Protein AF-A0A967Y5M0-F1 (afdb_monomer_lite)

Radius of gyration: 16.17 Å; chains: 1; bounding box: 33×37×40 Å

Structure (mmCIF, N/CA/C/O backbone):
data_AF-A0A967Y5M0-F1
#
_entry.id   AF-A0A967Y5M0-F1
#
loop_
_atom_site.group_PDB
_atom_site.id
_atom_site.type_symbol
_atom_site.label_atom_id
_atom_site.label_alt_id
_atom_site.label_comp_id
_atom_site.label_asym_id
_atom_site.label_entity_id
_atom_site.label_seq_id
_atom_site.pdbx_PDB_ins_code
_atom_site.Cartn_x
_atom_site.Cartn_y
_atom_site.Cartn_z
_atom_site.occupancy
_atom_site.B_iso_or_equiv
_atom_site.auth_seq_id
_atom_site.auth_comp_id
_atom_site.auth_asym_id
_atom_site.auth_atom_id
_atom_site.pdbx_PDB_model_num
ATOM 1 N N . MET A 1 1 ? -18.076 26.891 -6.816 1.00 50.88 1 MET A N 1
ATOM 2 C CA . MET A 1 1 ? -17.791 25.445 -6.672 1.00 50.88 1 MET A CA 1
ATOM 3 C C . MET A 1 1 ? -18.527 24.926 -5.444 1.00 50.88 1 MET A C 1
ATOM 5 O O . MET A 1 1 ? -18.283 25.435 -4.358 1.00 50.88 1 MET A O 1
ATOM 9 N N . ALA A 1 2 ? -19.485 24.010 -5.601 1.00 59.47 2 ALA A N 1
ATOM 10 C CA 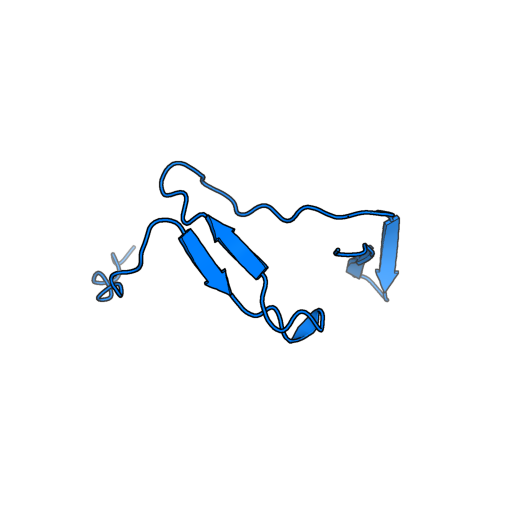. ALA A 1 2 ? -20.302 23.533 -4.483 1.00 59.47 2 ALA A CA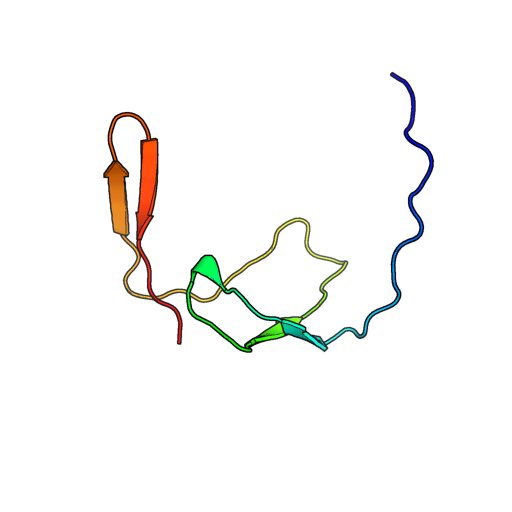 1
ATOM 11 C C . ALA A 1 2 ? -19.490 22.586 -3.583 1.00 59.47 2 ALA A C 1
ATOM 13 O O . ALA A 1 2 ? -18.943 21.586 -4.048 1.00 59.47 2 ALA A O 1
ATOM 14 N N . ARG A 1 3 ? -19.398 22.904 -2.287 1.00 67.94 3 ARG A N 1
ATOM 15 C CA . ARG A 1 3 ? -18.714 22.065 -1.297 1.00 67.94 3 ARG A CA 1
ATOM 16 C C . ARG A 1 3 ? -19.602 20.860 -0.995 1.00 67.94 3 ARG A C 1
ATOM 18 O O . ARG A 1 3 ? -20.682 21.009 -0.432 1.00 67.94 3 ARG A O 1
ATOM 25 N N . ARG A 1 4 ? -19.164 19.669 -1.399 1.00 76.31 4 ARG A N 1
ATOM 26 C CA . ARG A 1 4 ? -19.875 18.413 -1.139 1.00 76.31 4 ARG A CA 1
ATOM 27 C C . ARG A 1 4 ? -20.050 18.219 0.370 1.00 76.31 4 ARG A C 1
ATOM 29 O O . ARG A 1 4 ? -19.084 18.367 1.118 1.00 76.31 4 ARG A O 1
ATOM 36 N N . ALA A 1 5 ? -21.268 17.894 0.803 1.00 76.69 5 ALA A N 1
ATOM 37 C CA . ALA A 1 5 ? -21.548 17.581 2.201 1.00 76.69 5 ALA A CA 1
ATOM 38 C C . ALA A 1 5 ? -20.629 16.439 2.688 1.00 76.69 5 ALA A C 1
ATOM 40 O O . ALA A 1 5 ? -20.362 15.505 1.919 1.00 76.69 5 ALA A O 1
ATOM 41 N N . PRO A 1 6 ? -20.111 16.506 3.928 1.00 73.31 6 PRO A N 1
ATOM 42 C CA . PRO A 1 6 ? -19.199 15.494 4.439 1.00 73.31 6 PRO A CA 1
ATOM 43 C C . PRO A 1 6 ? -19.917 14.145 4.503 1.00 73.31 6 PRO A C 1
ATOM 45 O O . PRO A 1 6 ? -20.949 14.002 5.155 1.00 73.31 6 PRO A O 1
ATOM 48 N N . ARG A 1 7 ? -19.371 13.139 3.812 1.00 81.75 7 ARG A N 1
ATOM 49 C CA . ARG A 1 7 ? -19.827 11.760 3.993 1.00 81.75 7 ARG A CA 1
ATOM 50 C C . ARG A 1 7 ? -19.415 11.283 5.379 1.00 81.75 7 ARG A C 1
ATOM 52 O O . ARG A 1 7 ? -18.281 11.522 5.796 1.00 81.75 7 ARG A O 1
ATOM 59 N N . ARG A 1 8 ? -20.326 10.581 6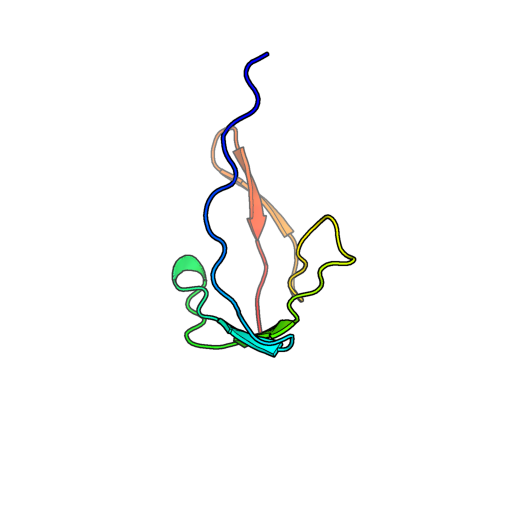.057 1.00 86.62 8 ARG A N 1
ATOM 60 C CA . ARG A 1 8 ? -20.014 9.837 7.279 1.00 86.62 8 ARG A CA 1
ATOM 61 C C . ARG A 1 8 ? -18.851 8.893 6.964 1.00 86.62 8 ARG A C 1
ATOM 63 O O . ARG A 1 8 ? -18.956 8.083 6.048 1.00 86.62 8 ARG A O 1
ATOM 70 N N . ARG A 1 9 ? -17.732 9.067 7.665 1.00 84.88 9 ARG A N 1
ATOM 71 C CA . ARG A 1 9 ? -16.580 8.164 7.587 1.00 84.88 9 ARG A CA 1
ATOM 72 C C . ARG A 1 9 ? -16.801 7.052 8.597 1.00 84.88 9 ARG A C 1
ATOM 74 O O . ARG A 1 9 ? -17.280 7.322 9.698 1.00 84.88 9 ARG A O 1
ATOM 81 N N . GLU A 1 10 ? -16.481 5.827 8.216 1.00 90.69 10 GLU A N 1
ATOM 82 C CA . GLU A 1 10 ? -16.419 4.746 9.190 1.00 90.69 10 GLU A CA 1
ATOM 83 C C . GLU A 1 10 ? -15.205 4.944 10.097 1.00 90.69 10 GLU A C 1
ATOM 85 O O . GLU A 1 10 ? -14.179 5.485 9.676 1.00 90.69 10 GLU A O 1
ATOM 90 N N . VAL A 1 11 ? -15.359 4.567 11.365 1.00 94.12 11 VAL A N 1
ATOM 91 C CA . VAL A 1 11 ? -14.265 4.583 12.335 1.00 94.12 11 VAL A CA 1
ATOM 92 C C . VAL A 1 11 ? -13.526 3.261 12.200 1.00 94.12 11 VAL A C 1
ATOM 94 O O . VAL A 1 11 ? -14.140 2.206 12.320 1.00 94.12 11 VAL A O 1
ATOM 97 N N . ILE A 1 12 ? -12.220 3.338 11.963 1.00 95.31 12 ILE A N 1
ATOM 98 C CA . ILE A 1 12 ? -11.311 2.192 11.880 1.00 95.31 12 ILE A CA 1
ATOM 99 C C . ILE A 1 12 ? -10.114 2.426 12.803 1.00 95.31 12 ILE A C 1
ATOM 101 O O . ILE A 1 12 ? -9.831 3.564 13.196 1.00 95.31 12 ILE A O 1
ATOM 105 N N . GLY A 1 13 ? -9.418 1.355 13.164 1.00 96.31 13 GLY A N 1
ATOM 106 C CA . GLY A 1 13 ? -8.177 1.410 13.916 1.00 96.31 13 GLY A CA 1
ATOM 107 C C . GLY A 1 13 ? -7.018 1.973 13.093 1.00 96.31 13 GLY A C 1
ATOM 108 O O . GLY A 1 13 ? -7.053 2.083 11.871 1.00 96.31 13 GLY A O 1
ATOM 109 N N . TRP A 1 14 ? -5.932 2.318 13.783 1.00 96.62 14 TRP A N 1
ATOM 110 C CA . TRP A 1 14 ? -4.703 2.811 13.150 1.00 96.62 14 TRP A CA 1
ATOM 111 C C . TRP A 1 14 ? -3.938 1.718 12.383 1.00 96.62 14 TRP A C 1
ATOM 113 O O . TRP A 1 14 ? -3.027 2.018 11.608 1.00 96.62 14 TRP A O 1
ATOM 123 N N . ARG A 1 15 ? -4.294 0.447 12.606 1.00 97.75 15 ARG A N 1
ATOM 124 C CA . ARG A 1 15 ? -3.728 -0.721 11.938 1.00 97.75 15 ARG A CA 1
ATOM 125 C C . ARG A 1 15 ? -4.820 -1.754 11.702 1.00 97.75 15 ARG A C 1
ATOM 127 O O . ARG A 1 15 ? -5.413 -2.232 12.662 1.00 97.75 15 ARG A O 1
ATOM 134 N N . GLU A 1 16 ? -5.012 -2.117 10.444 1.00 97.62 16 GLU A N 1
ATOM 135 C CA . GLU A 1 16 ? -6.114 -2.962 9.985 1.00 97.62 16 GLU A CA 1
ATOM 136 C C . GLU A 1 16 ? -5.617 -4.054 9.037 1.00 97.62 16 GLU A C 1
ATOM 138 O O . GLU A 1 16 ? -4.533 -3.948 8.457 1.00 97.62 16 GLU A O 1
ATOM 143 N N . TRP A 1 17 ? -6.419 -5.103 8.871 1.00 97.38 17 TRP A N 1
ATOM 144 C CA . TRP A 1 17 ? -6.235 -6.072 7.793 1.00 97.38 17 TRP A CA 1
ATOM 145 C C . TRP A 1 17 ? -6.977 -5.599 6.545 1.00 97.38 17 TRP A C 1
ATOM 147 O O . TRP A 1 17 ? -8.151 -5.245 6.616 1.00 97.38 17 TRP A O 1
ATOM 157 N N . VAL A 1 18 ? -6.298 -5.606 5.400 1.00 95.75 18 VAL A N 1
ATOM 158 C CA . VAL A 1 18 ? -6.860 -5.185 4.110 1.00 95.75 18 VAL A CA 1
ATOM 159 C C . VAL A 1 18 ? -6.619 -6.277 3.074 1.00 95.75 18 VAL A C 1
ATOM 161 O O . VAL A 1 18 ? -5.553 -6.885 3.060 1.00 95.75 18 VAL A O 1
ATOM 164 N N . ALA A 1 19 ? -7.594 -6.515 2.201 1.00 96.94 19 ALA A N 1
ATOM 165 C CA . ALA A 1 19 ? -7.432 -7.363 1.024 1.00 96.94 19 ALA A CA 1
ATOM 166 C C . ALA A 1 19 ? -7.120 -6.499 -0.207 1.00 96.94 19 ALA A C 1
ATOM 168 O O . ALA A 1 19 ? -7.724 -5.441 -0.390 1.00 96.94 19 ALA A O 1
ATOM 169 N N . LEU A 1 20 ? -6.218 -6.968 -1.068 1.00 95.38 20 LEU A N 1
ATOM 170 C CA . LEU A 1 20 ? -5.950 -6.403 -2.391 1.00 95.38 20 LEU A CA 1
ATOM 171 C C . LEU A 1 20 ? -6.275 -7.482 -3.444 1.00 95.38 20 LEU A C 1
ATOM 173 O O . LEU A 1 20 ? -5.368 -8.166 -3.924 1.00 95.38 20 LEU A O 1
ATOM 177 N N . PRO A 1 21 ? -7.566 -7.696 -3.764 1.00 96.25 21 PRO A N 1
ATOM 178 C CA . PRO A 1 21 ? -8.016 -8.841 -4.558 1.00 96.25 21 PRO A CA 1
ATOM 179 C C . PRO A 1 21 ? -7.456 -8.837 -5.983 1.00 96.25 21 PRO A C 1
ATOM 181 O O . PRO A 1 21 ? -7.039 -9.885 -6.466 1.00 96.25 21 PRO A O 1
ATOM 184 N N . ASP A 1 22 ? -7.343 -7.665 -6.609 1.00 94.31 22 ASP A N 1
ATOM 185 C CA . ASP A 1 22 ? -6.786 -7.525 -7.964 1.00 94.31 22 ASP A CA 1
ATOM 186 C C . ASP A 1 22 ? -5.292 -7.881 -8.030 1.00 94.31 22 ASP A C 1
ATOM 188 O O . ASP A 1 22 ? -4.766 -8.204 -9.092 1.00 94.31 22 ASP A O 1
ATOM 192 N N . PHE A 1 23 ? -4.616 -7.861 -6.879 1.00 91.94 23 PHE A N 1
ATOM 193 C CA . PHE A 1 23 ? -3.227 -8.283 -6.722 1.00 91.94 23 PHE A CA 1
ATOM 194 C C . PHE A 1 23 ? -3.096 -9.697 -6.134 1.00 91.94 23 PHE A C 1
ATOM 196 O O . PHE A 1 23 ? -1.985 -10.140 -5.854 1.00 91.94 23 PHE A O 1
ATOM 203 N N . GLY A 1 24 ? -4.206 -10.408 -5.906 1.00 93.31 24 GLY A N 1
ATOM 204 C CA . GLY A 1 24 ? -4.198 -11.743 -5.305 1.00 93.31 24 GLY A CA 1
ATOM 205 C C . GLY A 1 24 ? -3.755 -11.778 -3.838 1.00 93.31 24 GLY A C 1
ATOM 206 O O . GLY A 1 24 ? -3.380 -12.841 -3.350 1.00 93.31 24 GLY A O 1
ATOM 207 N N . VAL A 1 25 ? -3.791 -10.647 -3.120 1.00 94.69 25 VAL A N 1
ATOM 208 C CA . VAL A 1 25 ? -3.386 -10.565 -1.705 1.00 94.69 25 VAL A CA 1
ATOM 209 C C . VAL A 1 25 ? -4.635 -10.619 -0.817 1.00 94.69 25 VAL A C 1
ATOM 211 O O . VAL A 1 25 ? -5.355 -9.622 -0.719 1.00 94.69 25 VAL A O 1
ATOM 214 N N . PRO A 1 26 ? -4.927 -11.747 -0.142 1.00 96.00 26 PRO A N 1
ATOM 215 C CA . PRO A 1 26 ? -6.156 -11.890 0.640 1.00 96.00 26 PRO A CA 1
ATOM 216 C C . PRO A 1 26 ? -6.134 -11.083 1.944 1.00 96.00 26 PRO A C 1
ATOM 218 O O . PRO A 1 26 ? -7.188 -10.680 2.427 1.00 96.00 26 PRO A O 1
ATOM 221 N N . ALA A 1 27 ? -4.951 -10.850 2.521 1.00 96.38 27 ALA A N 1
ATOM 222 C CA . ALA A 1 27 ? -4.795 -10.082 3.749 1.00 96.38 27 ALA A CA 1
ATOM 223 C C . ALA A 1 27 ? -3.377 -9.508 3.882 1.00 96.38 27 ALA A C 1
ATOM 225 O O . ALA A 1 27 ? -2.396 -10.247 3.866 1.00 96.38 27 ALA A O 1
ATOM 226 N N . ILE A 1 28 ? -3.278 -8.197 4.099 1.00 95.50 28 ILE A N 1
ATOM 227 C CA . ILE A 1 28 ? -2.054 -7.489 4.484 1.00 95.50 28 ILE A CA 1
ATOM 228 C C . ILE A 1 28 ? -2.353 -6.559 5.662 1.00 95.50 28 ILE A C 1
ATOM 230 O O . ILE A 1 28 ? -3.428 -5.962 5.738 1.00 95.50 28 ILE A O 1
ATOM 234 N N . LYS A 1 29 ? -1.411 -6.431 6.604 1.00 96.38 29 LYS A N 1
ATOM 235 C CA . LYS A 1 29 ? -1.519 -5.426 7.671 1.00 96.38 29 LYS A CA 1
ATOM 236 C C . LYS A 1 29 ? -1.207 -4.053 7.087 1.00 96.38 29 LYS A C 1
ATOM 238 O O . LYS A 1 29 ? -0.070 -3.797 6.699 1.00 96.38 29 LYS A O 1
ATOM 243 N N . ALA A 1 30 ? -2.188 -3.162 7.089 1.00 97.12 30 ALA A N 1
ATOM 244 C CA . ALA A 1 30 ? -2.044 -1.788 6.632 1.00 97.12 30 ALA A CA 1
ATOM 245 C C . ALA A 1 30 ? -2.101 -0.813 7.811 1.00 97.12 30 ALA A C 1
ATOM 247 O O . ALA A 1 30 ? -2.855 -1.006 8.766 1.00 97.12 30 ALA A O 1
ATOM 248 N N . LYS A 1 31 ? -1.311 0.259 7.733 1.00 97.88 31 LYS A N 1
ATOM 249 C CA . LYS A 1 31 ? -1.387 1.390 8.661 1.00 97.88 31 LYS A CA 1
ATOM 250 C C . LYS A 1 31 ? -2.319 2.452 8.082 1.00 97.88 31 LYS A C 1
ATOM 252 O O . LYS A 1 31 ? -2.143 2.862 6.936 1.00 97.88 31 LYS A O 1
ATOM 257 N N . VAL A 1 32 ? -3.257 2.937 8.888 1.00 96.50 32 VAL A N 1
ATOM 258 C CA . VAL A 1 32 ? -4.117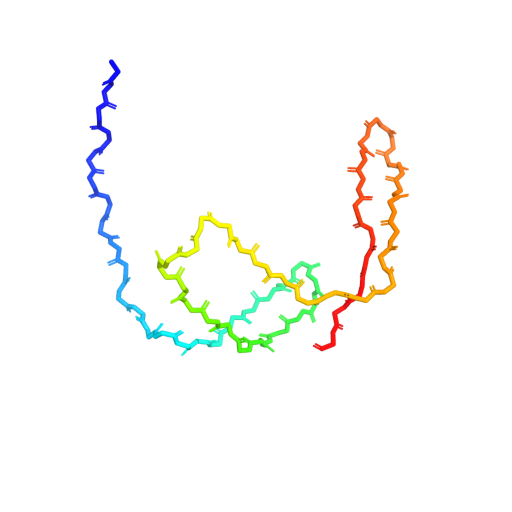 4.074 8.543 1.00 96.50 32 VAL A CA 1
ATOM 259 C C . VAL A 1 32 ? -3.412 5.347 9.002 1.00 96.50 32 VAL A C 1
ATOM 261 O O . VAL A 1 32 ? -3.525 5.763 10.153 1.00 96.50 32 VAL A O 1
ATOM 264 N N . ASP A 1 33 ? -2.617 5.931 8.108 1.00 96.12 33 ASP A N 1
ATOM 265 C CA . ASP A 1 33 ? -1.781 7.094 8.408 1.00 96.12 33 ASP A CA 1
ATOM 266 C C . ASP A 1 33 ? -2.453 8.394 7.963 1.00 96.12 33 ASP A C 1
ATOM 268 O O . ASP A 1 33 ? -2.328 8.820 6.816 1.00 96.12 33 A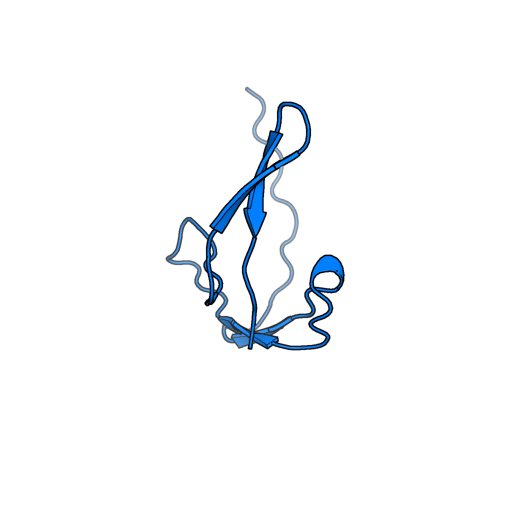SP A O 1
ATOM 272 N N . THR A 1 34 ? -3.175 9.050 8.873 1.00 94.25 34 THR A N 1
ATOM 273 C CA . THR A 1 34 ? -3.843 10.325 8.567 1.00 94.25 34 THR A CA 1
ATOM 274 C C . THR A 1 34 ? -2.868 11.478 8.315 1.00 94.25 34 THR A C 1
ATOM 276 O O . THR A 1 34 ? -3.304 12.536 7.865 1.00 94.25 34 THR A O 1
ATOM 279 N N . GLY A 1 35 ? -1.573 11.303 8.613 1.00 96.56 35 GLY A N 1
ATOM 280 C CA . GLY A 1 35 ? -0.526 12.274 8.298 1.00 96.56 35 GLY A CA 1
ATOM 281 C C . GLY A 1 35 ? -0.010 12.178 6.857 1.00 96.56 35 GLY A C 1
ATOM 282 O O . GLY A 1 35 ? 0.649 13.105 6.386 1.00 96.56 35 GLY A O 1
ATOM 283 N N . ALA A 1 36 ? -0.315 11.093 6.138 1.00 96.81 36 ALA A N 1
ATOM 284 C CA . ALA A 1 36 ? 0.152 10.871 4.774 1.00 96.81 36 ALA A CA 1
ATOM 285 C C . ALA A 1 36 ? -0.865 11.361 3.731 1.00 96.81 36 ALA A C 1
ATOM 287 O O . ALA A 1 36 ? -2.055 11.052 3.785 1.00 96.81 36 ALA A O 1
ATOM 288 N N . ARG A 1 37 ? -0.384 12.100 2.722 1.00 97.12 37 ARG A N 1
ATOM 289 C CA . ARG A 1 37 ? -1.206 12.507 1.567 1.00 97.12 37 ARG A CA 1
ATOM 290 C C . ARG A 1 37 ? -1.456 11.351 0.592 1.00 97.12 37 ARG A C 1
ATOM 292 O O . ARG A 1 37 ? -2.467 11.351 -0.105 1.00 97.12 37 ARG A O 1
ATOM 299 N N . THR A 1 38 ? -0.522 10.410 0.511 1.00 97.19 38 THR A N 1
ATOM 300 C CA . THR A 1 38 ? -0.526 9.291 -0.436 1.00 97.19 38 THR A CA 1
ATOM 301 C C . THR A 1 38 ? -0.391 7.970 0.302 1.00 97.19 38 THR A C 1
ATOM 303 O O . THR A 1 38 ? 0.213 7.902 1.371 1.00 97.19 38 THR A O 1
ATOM 306 N N . SER A 1 39 ? -0.916 6.907 -0.298 1.00 95.62 39 SER A N 1
ATOM 307 C CA . SER A 1 39 ? -0.650 5.539 0.141 1.00 95.62 39 SER A CA 1
ATOM 308 C C . SER A 1 39 ? 0.703 5.058 -0.382 1.00 95.62 39 SER A C 1
ATOM 310 O O . SER A 1 39 ? 1.227 5.587 -1.363 1.00 95.62 39 SER A O 1
ATOM 312 N N . SER A 1 40 ? 1.257 4.036 0.260 1.00 95.62 40 SER A N 1
ATOM 313 C CA . SER A 1 40 ? 2.451 3.335 -0.199 1.00 95.62 40 SER A CA 1
ATOM 314 C C . SER A 1 40 ? 2.260 1.832 -0.043 1.00 95.62 40 SER A C 1
ATOM 316 O O . SER A 1 40 ? 1.564 1.367 0.861 1.00 95.62 40 SER A O 1
ATOM 318 N N . LEU A 1 41 ? 2.877 1.081 -0.947 1.00 94.50 41 LEU A N 1
ATOM 319 C CA . LEU A 1 41 ? 2.929 -0.370 -0.919 1.00 94.50 41 LEU A CA 1
ATOM 320 C C . LEU A 1 41 ? 4.386 -0.767 -1.110 1.00 94.50 41 LEU A C 1
ATOM 322 O O . LEU A 1 41 ? 5.056 -0.255 -2.007 1.00 94.50 41 LEU A O 1
ATOM 326 N N . HIS A 1 42 ? 4.886 -1.636 -0.238 1.00 93.94 42 HIS A N 1
ATOM 327 C CA . HIS A 1 42 ? 6.210 -2.196 -0.437 1.00 93.94 42 HIS A CA 1
ATOM 328 C C . HIS A 1 42 ? 6.157 -3.170 -1.613 1.00 93.94 42 HIS A C 1
ATOM 330 O O . HIS A 1 42 ? 5.317 -4.066 -1.634 1.00 93.94 42 HIS A O 1
ATOM 336 N N . ALA A 1 43 ? 7.022 -2.949 -2.596 1.00 94.81 43 ALA A N 1
ATOM 337 C CA . ALA A 1 43 ? 6.998 -3.654 -3.860 1.00 94.81 43 ALA A CA 1
ATOM 338 C C . ALA A 1 43 ? 8.420 -4.023 -4.289 1.00 94.81 43 ALA A C 1
ATOM 340 O O . ALA A 1 43 ? 9.368 -3.266 -4.059 1.00 94.81 43 ALA A O 1
ATOM 341 N N . PHE A 1 44 ? 8.553 -5.176 -4.936 1.00 95.25 44 PHE A N 1
ATOM 342 C CA . PHE A 1 44 ? 9.817 -5.720 -5.425 1.00 95.25 44 PHE A CA 1
ATOM 343 C C . PHE A 1 44 ? 9.792 -5.872 -6.945 1.00 95.25 44 PHE A C 1
ATOM 345 O O . PHE A 1 44 ? 8.724 -5.880 -7.554 1.00 95.25 44 PHE A O 1
ATOM 352 N N . ARG A 1 45 ? 10.980 -6.018 -7.551 1.00 95.56 45 ARG A N 1
ATOM 353 C CA . ARG A 1 45 ? 11.154 -6.250 -8.999 1.00 95.56 45 ARG A CA 1
ATOM 354 C C . ARG A 1 45 ? 10.350 -5.267 -9.868 1.00 95.56 45 ARG A C 1
ATOM 356 O O . ARG A 1 45 ? 9.663 -5.670 -10.797 1.00 95.56 45 ARG A O 1
ATOM 363 N N . LEU A 1 46 ? 10.436 -3.977 -9.535 1.00 95.81 46 LEU A N 1
ATOM 364 C CA . LEU A 1 46 ? 9.708 -2.913 -10.223 1.00 95.81 46 LEU A CA 1
ATOM 365 C C . LEU A 1 46 ? 10.234 -2.722 -11.656 1.00 95.81 46 LEU A C 1
ATOM 367 O O . LEU A 1 46 ? 11.416 -2.433 -11.846 1.00 95.81 46 LEU A O 1
ATOM 371 N N . SER A 1 47 ? 9.346 -2.820 -12.642 1.00 97.12 47 SER A N 1
ATOM 372 C CA . SER A 1 47 ? 9.576 -2.392 -14.024 1.00 97.12 47 SER A CA 1
ATOM 373 C C . SER A 1 47 ? 8.428 -1.510 -14.505 1.00 97.12 47 SER A C 1
ATOM 375 O O . SER A 1 47 ? 7.337 -1.502 -13.928 1.00 97.12 47 SER A O 1
ATOM 377 N N . VAL A 1 48 ? 8.684 -0.748 -15.562 1.00 97.44 48 VAL A N 1
ATOM 378 C CA . VAL A 1 48 ? 7.668 0.037 -16.257 1.00 97.44 48 VAL A CA 1
ATOM 379 C C . VAL A 1 48 ? 7.512 -0.533 -17.654 1.00 97.44 48 VAL A C 1
ATOM 381 O O . VAL A 1 48 ? 8.490 -0.672 -18.388 1.00 97.44 48 VAL A O 1
ATOM 384 N N . ASP A 1 49 ? 6.273 -0.832 -18.012 1.00 96.56 49 ASP A N 1
ATOM 385 C CA . ASP A 1 49 ? 5.902 -1.458 -19.268 1.00 96.56 49 ASP A CA 1
ATOM 386 C C . ASP A 1 49 ? 4.870 -0.594 -19.999 1.00 96.56 49 ASP A C 1
ATOM 388 O O . ASP A 1 49 ? 4.134 0.185 -19.392 1.00 96.56 49 ASP A O 1
ATOM 392 N N . ARG A 1 50 ? 4.777 -0.765 -21.320 1.00 97.31 50 ARG A N 1
ATOM 393 C CA . ARG A 1 50 ? 3.710 -0.180 -22.136 1.00 97.31 50 ARG A CA 1
ATOM 394 C C . ARG A 1 50 ? 2.698 -1.244 -22.531 1.00 97.31 50 ARG A C 1
ATOM 396 O O . ARG A 1 50 ? 3.061 -2.254 -23.132 1.00 97.31 50 ARG A O 1
ATOM 403 N N . VAL A 1 51 ? 1.426 -0.994 -22.237 1.00 95.38 51 VAL A N 1
ATOM 404 C CA . VAL A 1 51 ? 0.295 -1.801 -22.709 1.00 95.38 51 VAL A CA 1
ATOM 405 C C . VAL A 1 51 ? -0.595 -0.896 -23.557 1.00 95.38 51 VAL A C 1
ATOM 407 O O . VAL A 1 51 ? -1.358 -0.084 -23.036 1.00 95.38 51 VAL A O 1
ATOM 410 N N . GLY A 1 52 ? -0.442 -0.998 -24.881 1.00 95.12 52 GLY A N 1
ATOM 411 C CA . GLY A 1 52 ? -0.995 -0.019 -25.821 1.00 95.12 52 GLY A CA 1
ATOM 412 C C . GLY A 1 52 ? -0.375 1.362 -25.595 1.00 95.12 52 GLY A C 1
ATOM 413 O O . GLY A 1 52 ? 0.846 1.491 -25.506 1.00 95.12 52 GLY A O 1
ATOM 414 N N . ASP A 1 53 ? -1.222 2.378 -25.440 1.00 95.88 53 ASP A N 1
ATOM 415 C CA . ASP A 1 53 ? -0.797 3.752 -25.141 1.00 95.88 53 ASP A CA 1
ATOM 416 C C . ASP A 1 53 ? -0.618 4.029 -23.637 1.00 95.88 53 ASP A C 1
ATOM 418 O O . ASP A 1 53 ? -0.265 5.145 -23.251 1.00 95.88 53 ASP A O 1
ATOM 422 N N . MET A 1 54 ? -0.848 3.033 -22.772 1.00 96.19 54 MET A N 1
ATOM 423 C CA . MET A 1 54 ? -0.757 3.184 -21.321 1.00 96.19 54 MET A CA 1
ATOM 424 C C . MET A 1 54 ? 0.596 2.721 -20.785 1.00 96.19 54 MET A C 1
ATOM 426 O O . MET A 1 54 ? 1.060 1.624 -21.095 1.00 96.19 54 MET A O 1
ATOM 430 N N . GLU A 1 55 ? 1.194 3.539 -19.924 1.00 97.38 55 GLU A N 1
ATOM 431 C CA . GLU A 1 55 ? 2.345 3.154 -19.114 1.00 97.38 55 GLU A CA 1
ATOM 432 C C . GLU A 1 55 ? 1.862 2.513 -17.806 1.00 97.38 55 GLU A C 1
ATOM 434 O O . GLU A 1 55 ? 1.037 3.089 -17.093 1.00 97.38 55 GLU A O 1
ATOM 439 N N . ILE A 1 56 ? 2.348 1.308 -17.508 1.00 96.50 56 ILE A N 1
ATOM 440 C CA . ILE A 1 56 ? 1.984 0.547 -16.311 1.00 96.50 56 ILE A CA 1
ATOM 441 C C . ILE A 1 56 ? 3.233 0.154 -15.525 1.00 96.50 56 ILE A C 1
ATOM 443 O O . ILE A 1 56 ? 4.273 -0.155 -16.100 1.00 96.50 56 ILE A O 1
ATOM 447 N N . ALA A 1 57 ? 3.118 0.105 -14.200 1.00 95.69 57 ALA A N 1
ATOM 448 C CA . ALA A 1 57 ? 4.144 -0.484 -13.349 1.00 95.69 57 ALA A CA 1
ATOM 449 C C . ALA A 1 57 ? 3.869 -1.982 -13.170 1.00 95.69 57 ALA A C 1
ATOM 451 O O . ALA A 1 57 ? 2.766 -2.363 -12.767 1.00 95.69 57 ALA A O 1
ATOM 452 N N . ARG A 1 58 ? 4.871 -2.827 -13.416 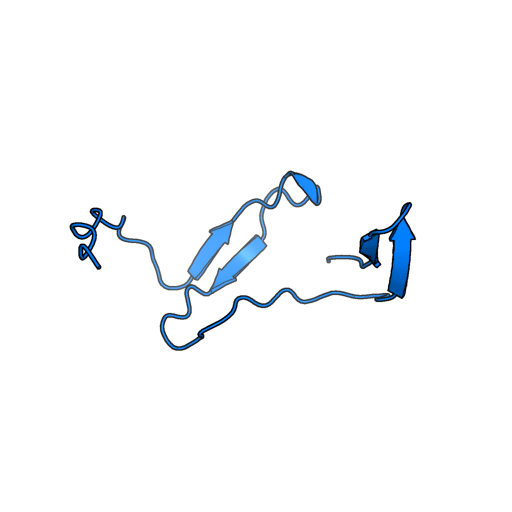1.00 95.31 58 ARG A N 1
ATOM 453 C CA . ARG A 1 58 ? 4.868 -4.226 -12.975 1.00 95.31 58 ARG A CA 1
ATOM 454 C C . ARG A 1 58 ? 5.737 -4.357 -11.743 1.00 95.31 58 ARG A C 1
ATOM 456 O O . ARG A 1 58 ? 6.828 -3.800 -11.683 1.00 95.31 58 ARG A O 1
ATOM 463 N N . PHE A 1 59 ? 5.241 -5.081 -10.758 1.00 95.94 59 PHE A N 1
ATOM 464 C CA . PHE A 1 59 ? 5.943 -5.302 -9.508 1.00 95.94 59 PHE A CA 1
ATOM 465 C C . PHE A 1 59 ? 5.370 -6.521 -8.802 1.00 95.94 59 PHE A C 1
ATOM 467 O O . PHE A 1 59 ? 4.326 -7.053 -9.182 1.00 95.94 59 PHE A O 1
ATOM 474 N N . GLU A 1 60 ? 6.051 -6.927 -7.742 1.00 93.56 60 GLU A N 1
ATOM 475 C CA . GLU A 1 60 ? 5.640 -8.024 -6.882 1.00 93.56 60 GLU A CA 1
ATOM 476 C C . GLU A 1 60 ? 5.443 -7.574 -5.446 1.00 93.56 60 GLU A C 1
ATOM 478 O O . GLU A 1 60 ? 6.059 -6.606 -4.996 1.00 93.56 60 GLU A O 1
ATOM 483 N N . ILE A 1 61 ? 4.596 -8.310 -4.731 1.00 91.69 61 ILE A N 1
ATOM 484 C CA . ILE A 1 61 ? 4.228 -8.075 -3.335 1.00 91.69 61 ILE A CA 1
ATOM 485 C C . ILE A 1 61 ? 4.569 -9.350 -2.551 1.00 91.69 61 ILE A C 1
ATOM 487 O O . ILE A 1 61 ? 4.339 -10.451 -3.054 1.00 91.69 61 ILE A O 1
ATOM 491 N N . HIS A 1 62 ? 5.114 -9.197 -1.342 1.00 79.12 62 HIS A N 1
ATOM 492 C CA . HIS A 1 62 ? 5.387 -10.280 -0.389 1.00 79.12 62 HIS A CA 1
ATOM 493 C C . HIS A 1 62 ? 4.555 -10.086 0.880 1.00 79.12 62 HIS A C 1
ATOM 495 O O . HIS A 1 62 ? 4.437 -8.917 1.319 1.00 79.12 62 HIS A O 1
#

Secondary structure (DSSP, 8-state):
---PPPPPPPP--SEEEEEEGGGTEEEEEEE--TT-SS-----EEEEEEEETTEEEEEEE--

Sequence (62 aa):
MARRAPRRREVIGWREWVALPDFGVPAIKAKVDTGARTSSLHAFRLSVDRVGDMEIARFEIH

pLDDT: mean 92.15, std 9.28, range [50.88, 97.88]

Foldseek 3Di:
DDDDDDDDDDDDDQWDWDADVVQPRGTDIDGPDPVDPDDDADWAPWDWDDDDPDIDIDTHHD